Protein AF-A0A2V9LAM7-F1 (afdb_monomer)

Solvent-accessible surface area (backbone atoms only — not comparable to full-atom values): 2298 Å² total; per-residue (Å²): 120,81,45,75,47,77,28,47,82,47,74,66,39,46,51,53,47,48,56,52,38,53,58,40,43,75,72,72,38,52,64,44,82,42,74,47,88,128

pLDDT: mean 90.9, std 5.4, range [71.69, 95.44]

Secondary structure (DSSP, 8-state):
-EEEEEE-SSHHHHHHHHHHHHHHHHTT-EEEEEEPP-

Nearest PDB structures (foldseek):
  4mlq-assembly1_A  TM=7.159E-01  e=6.801E-03  Priestia megaterium
  5h6o-assembly1_A  TM=7.078E-01  e=1.351E-02  Vibrio cholerae
  3ecr-assembly2_B  TM=7.237E-01  e=1.302E-01  Homo sapiens
  7aak-assembly2_B  TM=7.077E-01  e=1.600E-01  Homo sapiens
  4yrj-assembly1_A-2  TM=6.812E-01  e=1.343E+00  Trypanosoma cruzi strain CL Brener

Foldseek 3Di:
DEAEAEFEPDPVRVVVSVVVCVVCVVVVHHYHYDHDYD

Sequence (38 aa):
MKIVVGSRGSKLALWQAGWVQDQLAAQGHEVEIKVIKT

Mean predicted aligned error: 3.48 Å

Radius of gyration: 9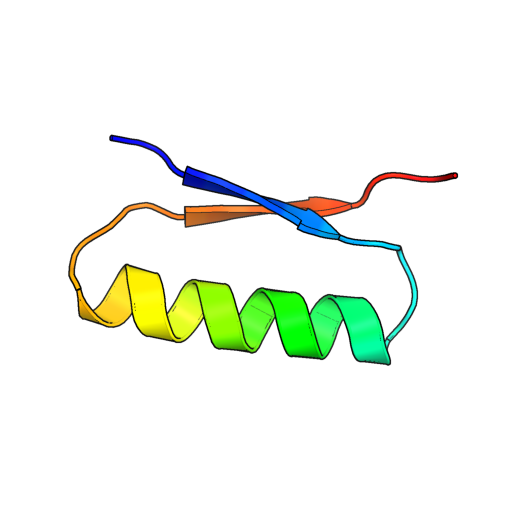.86 Å; Cα contacts (8 Å, |Δi|>4): 52; chains: 1; bounding box: 25×15×24 Å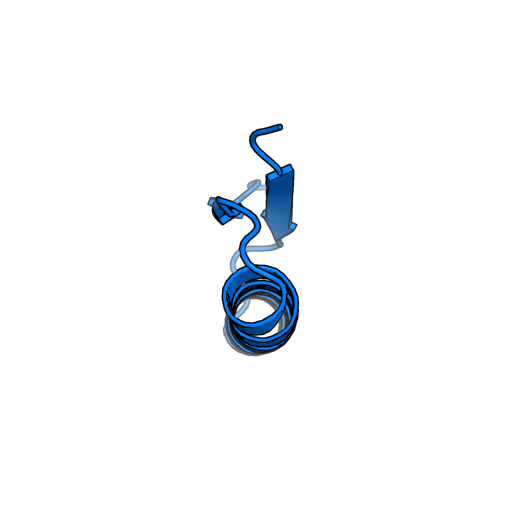

Structure (mmCIF, N/CA/C/O backbone):
data_AF-A0A2V9LAM7-F1
#
_entry.id   AF-A0A2V9LAM7-F1
#
loop_
_atom_site.group_PDB
_atom_site.id
_atom_site.type_symbol
_atom_site.label_atom_id
_atom_site.label_alt_id
_atom_site.label_comp_id
_atom_site.label_asym_id
_atom_site.label_entity_id
_atom_site.label_seq_id
_atom_site.pdbx_PDB_ins_code
_atom_site.Cartn_x
_atom_site.Cartn_y
_atom_site.Cartn_z
_atom_site.occupancy
_atom_site.B_iso_or_equiv
_atom_site.auth_seq_id
_atom_site.auth_comp_id
_atom_site.auth_asym_id
_atom_site.auth_atom_id
_atom_site.pdbx_PDB_model_num
ATOM 1 N N . MET A 1 1 ? 0.291 6.670 17.120 1.00 71.69 1 MET A N 1
ATOM 2 C CA . MET A 1 1 ? 1.647 6.357 16.609 1.00 71.69 1 MET A CA 1
ATOM 3 C C . MET A 1 1 ? 1.525 6.148 15.114 1.00 71.69 1 MET A C 1
ATOM 5 O O . MET A 1 1 ? 0.705 5.330 14.722 1.00 71.69 1 MET A O 1
ATOM 9 N N . LYS A 1 2 ? 2.274 6.902 14.307 1.00 81.62 2 LYS A N 1
ATOM 10 C CA . LYS A 1 2 ? 2.256 6.777 12.847 1.00 81.62 2 LYS A CA 1
ATOM 11 C C . LYS A 1 2 ? 3.355 5.804 12.420 1.00 81.62 2 LYS A C 1
ATOM 13 O O . LYS A 1 2 ? 4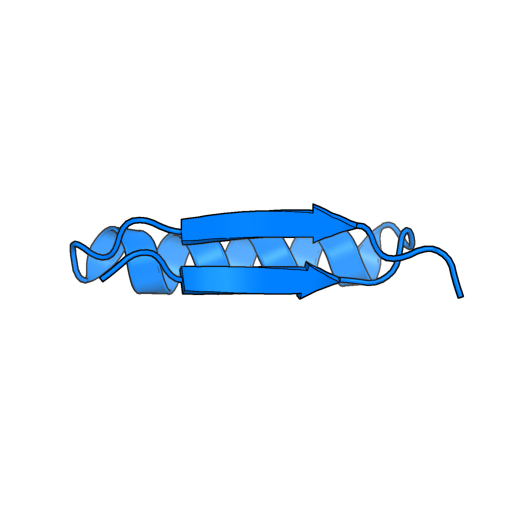.520 6.041 12.740 1.00 81.62 2 LYS A O 1
ATOM 18 N N . ILE A 1 3 ? 2.990 4.707 11.763 1.00 88.12 3 ILE A N 1
ATOM 19 C CA . ILE A 1 3 ? 3.931 3.666 11.327 1.00 88.12 3 ILE A CA 1
ATOM 20 C C . ILE A 1 3 ? 4.273 3.908 9.858 1.00 88.12 3 ILE A C 1
ATOM 22 O O . ILE A 1 3 ? 3.385 4.090 9.031 1.00 88.12 3 ILE A O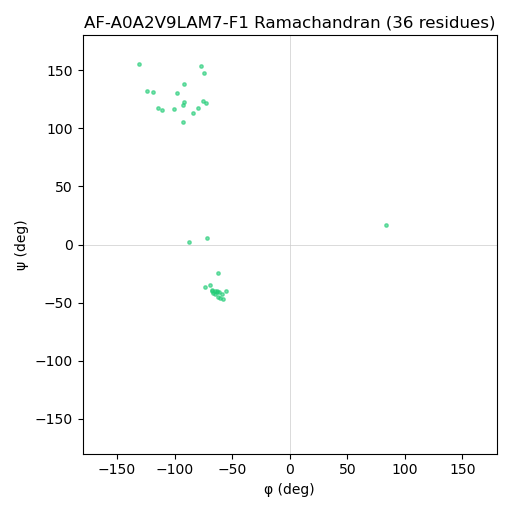 1
ATOM 26 N N . VAL A 1 4 ? 5.562 3.910 9.519 1.00 91.75 4 VAL A N 1
ATOM 27 C CA . VAL A 1 4 ? 6.015 4.064 8.131 1.00 91.75 4 VAL A CA 1
ATOM 28 C C . VAL A 1 4 ? 6.624 2.750 7.658 1.00 91.75 4 VAL A C 1
ATOM 30 O O . VAL A 1 4 ? 7.646 2.310 8.185 1.00 91.75 4 VAL A O 1
ATOM 33 N N . VAL A 1 5 ? 6.005 2.129 6.656 1.00 91.00 5 VAL A N 1
ATOM 34 C CA . VAL A 1 5 ? 6.477 0.890 6.029 1.00 91.00 5 VAL A CA 1
ATOM 35 C C . VAL A 1 5 ? 7.342 1.256 4.827 1.00 91.00 5 VAL A C 1
ATOM 37 O 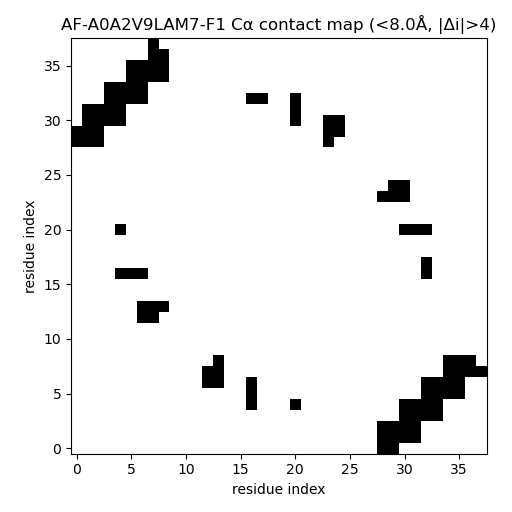O . VAL A 1 5 ? 6.847 1.684 3.784 1.00 91.00 5 VAL A O 1
ATOM 40 N N . GLY A 1 6 ? 8.657 1.104 4.976 1.00 92.62 6 GLY A N 1
ATOM 41 C CA . GLY A 1 6 ? 9.602 1.249 3.872 1.00 92.62 6 GLY A CA 1
ATOM 42 C C . GLY A 1 6 ? 9.557 0.027 2.955 1.00 92.62 6 GLY A C 1
ATOM 43 O O . GLY A 1 6 ? 9.777 -1.089 3.420 1.00 92.62 6 GLY A O 1
ATOM 44 N N . SER A 1 7 ? 9.302 0.221 1.660 1.00 93.38 7 SER A N 1
ATOM 45 C CA . SER A 1 7 ? 9.291 -0.873 0.679 1.00 93.38 7 SER A CA 1
ATOM 46 C C . SER A 1 7 ? 10.123 -0.558 -0.560 1.00 93.38 7 SER A C 1
ATOM 48 O O . SER A 1 7 ? 10.347 0.602 -0.908 1.00 93.38 7 SER A O 1
ATOM 50 N N . ARG A 1 8 ? 10.592 -1.607 -1.242 1.00 89.69 8 ARG A N 1
ATOM 51 C CA . ARG A 1 8 ? 11.265 -1.489 -2.544 1.00 89.69 8 ARG A CA 1
ATOM 52 C C . ARG A 1 8 ? 10.222 -1.249 -3.636 1.00 89.69 8 ARG A C 1
ATOM 54 O O . ARG A 1 8 ? 9.084 -1.685 -3.525 1.00 89.69 8 ARG A O 1
ATOM 61 N N . GLY A 1 9 ? 10.618 -0.610 -4.736 1.00 87.81 9 GLY A N 1
ATOM 62 C CA . GLY A 1 9 ? 9.704 -0.279 -5.841 1.00 87.81 9 GLY A CA 1
ATOM 63 C C . GLY A 1 9 ? 9.232 -1.460 -6.703 1.00 87.81 9 GLY A C 1
ATOM 64 O O . GLY A 1 9 ? 8.581 -1.240 -7.722 1.00 87.81 9 GLY A O 1
ATOM 65 N N . SER A 1 10 ? 9.572 -2.707 -6.357 1.00 93.12 10 SER A N 1
ATOM 66 C CA . SER A 1 10 ? 9.109 -3.869 -7.117 1.00 93.12 10 SER A CA 1
ATOM 67 C C . SER A 1 10 ? 7.629 -4.147 -6.837 1.00 93.12 10 SER A C 1
ATOM 69 O O . SER A 1 10 ? 7.143 -3.946 -5.725 1.00 93.12 10 SER A O 1
ATOM 71 N N . LYS A 1 11 ? 6.903 -4.656 -7.840 1.00 90.38 11 LYS A N 1
ATOM 72 C CA . LYS A 1 11 ? 5.462 -4.955 -7.718 1.00 90.38 11 LYS A CA 1
ATOM 73 C C . LYS A 1 11 ? 5.150 -5.893 -6.546 1.00 90.38 11 LYS A C 1
ATOM 75 O O . LYS A 1 11 ? 4.187 -5.663 -5.825 1.00 90.38 11 LYS A O 1
ATOM 80 N N . LEU A 1 12 ? 5.990 -6.909 -6.328 1.00 93.50 12 LEU A N 1
ATOM 81 C CA . LEU A 1 12 ? 5.838 -7.831 -5.202 1.00 93.50 12 LEU A CA 1
ATOM 82 C C . LEU A 1 12 ? 6.063 -7.131 -3.854 1.00 93.50 12 LEU A C 1
ATOM 84 O O . LEU A 1 12 ? 5.299 -7.357 -2.924 1.00 93.50 12 LEU A O 1
ATOM 88 N N . ALA A 1 13 ? 7.065 -6.255 -3.751 1.00 93.19 13 ALA A N 1
ATOM 89 C CA . ALA A 1 13 ? 7.358 -5.546 -2.509 1.00 93.19 13 ALA A CA 1
ATOM 90 C C . ALA A 1 13 ? 6.266 -4.523 -2.153 1.00 93.19 13 ALA A C 1
ATOM 92 O O . ALA A 1 13 ? 5.936 -4.358 -0.978 1.00 93.19 13 ALA A O 1
ATOM 93 N N . LEU A 1 14 ? 5.658 -3.872 -3.149 1.00 93.12 14 LEU A N 1
ATOM 94 C CA . LEU A 1 14 ? 4.487 -3.017 -2.937 1.00 93.12 14 LEU A CA 1
ATOM 95 C C . LEU A 1 14 ? 3.274 -3.823 -2.463 1.00 93.12 14 LEU A C 1
ATOM 97 O O . LEU A 1 14 ? 2.600 -3.401 -1.530 1.00 93.12 14 LEU A O 1
ATOM 101 N N . TRP A 1 15 ? 3.034 -4.998 -3.051 1.00 94.31 15 TRP A N 1
ATOM 102 C CA . TRP A 1 15 ? 1.956 -5.889 -2.613 1.00 94.31 15 TRP A CA 1
ATOM 103 C C . TRP A 1 15 ? 2.157 -6.358 -1.165 1.00 94.31 15 TRP A C 1
ATOM 105 O O . TRP A 1 15 ? 1.239 -6.271 -0.354 1.00 94.31 15 TRP A O 1
ATOM 115 N N . GLN A 1 16 ? 3.378 -6.771 -0.814 1.00 94.94 16 GLN A N 1
ATOM 116 C CA . GLN A 1 16 ? 3.729 -7.155 0.557 1.00 94.94 16 GLN A CA 1
ATOM 117 C C . GLN A 1 16 ? 3.551 -5.990 1.541 1.00 94.94 16 GLN A C 1
ATOM 119 O O . GLN A 1 16 ? 3.040 -6.189 2.639 1.00 94.94 16 GLN A O 1
ATOM 124 N N . ALA A 1 17 ? 3.935 -4.771 1.148 1.00 94.62 17 ALA A N 1
ATOM 125 C CA . ALA A 1 17 ? 3.770 -3.585 1.984 1.00 94.62 17 ALA A CA 1
ATOM 126 C C . ALA A 1 17 ? 2.294 -3.212 2.194 1.00 94.62 17 ALA A C 1
ATOM 128 O O . ALA A 1 17 ? 1.926 -2.862 3.312 1.00 94.62 17 ALA A O 1
ATOM 129 N N . GLY A 1 18 ? 1.459 -3.341 1.157 1.00 94.38 18 GLY A N 1
ATOM 130 C CA . GLY A 1 18 ? 0.005 -3.171 1.251 1.00 94.38 18 GLY A CA 1
ATOM 131 C C . GLY A 1 18 ? -0.630 -4.169 2.216 1.00 94.38 18 GLY A C 1
ATOM 132 O O . GLY A 1 18 ? -1.364 -3.777 3.112 1.00 94.38 18 GLY A O 1
ATOM 133 N N . TRP A 1 19 ? -0.247 -5.444 2.126 1.00 95.44 19 TRP A N 1
ATOM 134 C CA . TRP A 1 19 ? -0.744 -6.470 3.045 1.00 95.44 19 TRP A CA 1
ATOM 135 C C . TRP A 1 19 ? -0.422 -6.156 4.518 1.00 95.44 19 TRP A C 1
ATOM 137 O O . TRP A 1 19 ? -1.283 -6.293 5.385 1.00 95.44 19 TRP A O 1
ATOM 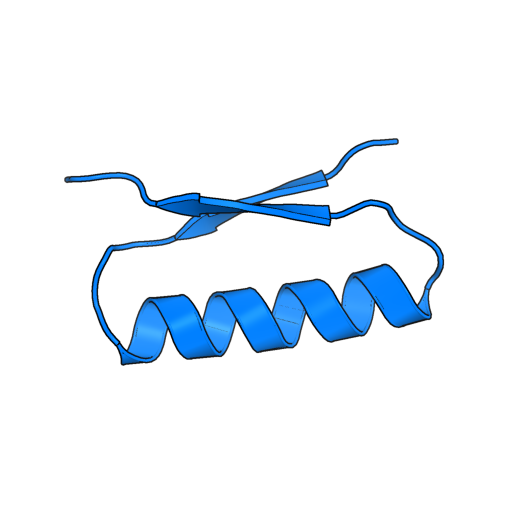147 N N . VAL A 1 20 ? 0.796 -5.682 4.811 1.00 93.94 20 VAL A N 1
ATOM 148 C CA . VAL A 1 20 ? 1.177 -5.256 6.172 1.00 93.94 20 VAL A CA 1
ATOM 149 C C . VAL A 1 20 ? 0.412 -4.001 6.600 1.00 93.94 20 VAL A C 1
ATOM 151 O O . VAL A 1 20 ? -0.012 -3.909 7.753 1.00 93.94 20 VAL A O 1
ATOM 154 N N . GLN A 1 21 ? 0.217 -3.046 5.685 1.00 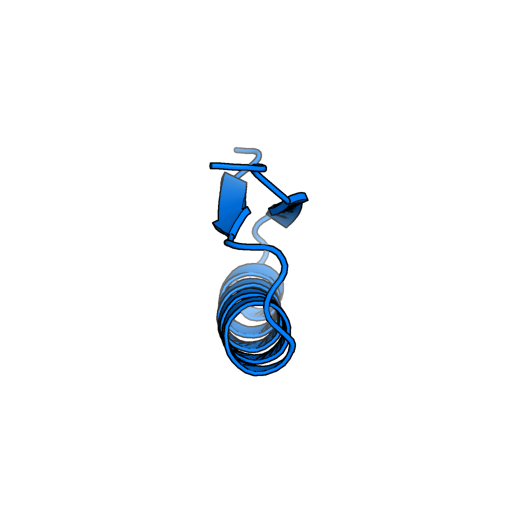93.81 21 GLN A N 1
ATOM 155 C CA . GLN A 1 21 ? -0.572 -1.841 5.938 1.00 93.81 21 GLN A CA 1
ATOM 156 C C . GLN A 1 21 ? -2.001 -2.200 6.354 1.00 93.81 21 GLN A C 1
ATOM 158 O O . GLN A 1 21 ? -2.466 -1.688 7.368 1.00 93.81 21 GLN A O 1
ATOM 163 N N . ASP A 1 22 ? -2.655 -3.114 5.637 1.00 94.25 22 ASP A N 1
ATOM 164 C CA . ASP A 1 22 ? -4.028 -3.537 5.923 1.00 94.25 22 ASP A CA 1
ATOM 165 C C . ASP A 1 22 ? -4.148 -4.210 7.296 1.00 94.25 22 ASP A C 1
ATOM 167 O O . ASP A 1 22 ? -5.078 -3.925 8.052 1.00 94.25 22 ASP A O 1
ATOM 171 N N . GLN A 1 23 ? -3.183 -5.059 7.668 1.00 94.69 23 GLN A N 1
ATOM 172 C CA . GLN A 1 23 ? -3.184 -5.696 8.989 1.00 94.69 23 GLN A CA 1
ATOM 173 C C . GLN A 1 23 ? -3.014 -4.692 10.131 1.00 94.69 23 GLN A C 1
ATOM 175 O O . GLN A 1 23 ? -3.672 -4.812 11.165 1.00 94.69 23 GLN A O 1
ATOM 180 N N . LEU A 1 24 ? -2.146 -3.697 9.955 1.00 92.19 24 LEU A N 1
ATOM 181 C CA . LEU A 1 24 ? -1.922 -2.660 10.960 1.00 92.19 24 LEU A CA 1
ATOM 182 C C . LEU A 1 24 ? -3.092 -1.668 11.019 1.00 92.19 24 LEU A C 1
ATOM 184 O O . LEU A 1 24 ? -3.490 -1.255 12.110 1.00 92.19 24 LEU A O 1
ATOM 188 N N . ALA A 1 25 ? -3.690 -1.339 9.874 1.00 91.69 25 ALA A N 1
ATOM 189 C CA . ALA A 1 25 ? -4.892 -0.516 9.797 1.00 91.69 25 ALA A CA 1
ATOM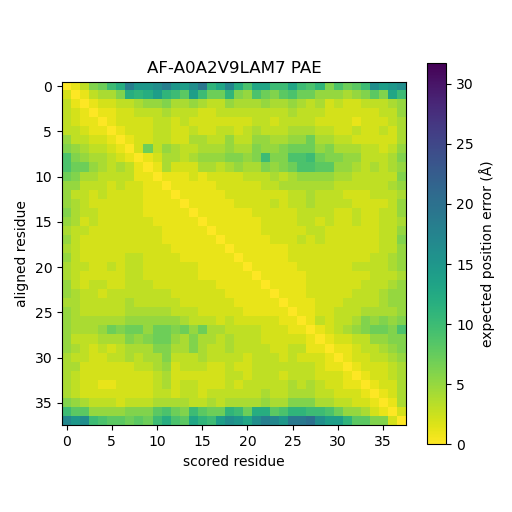 190 C C .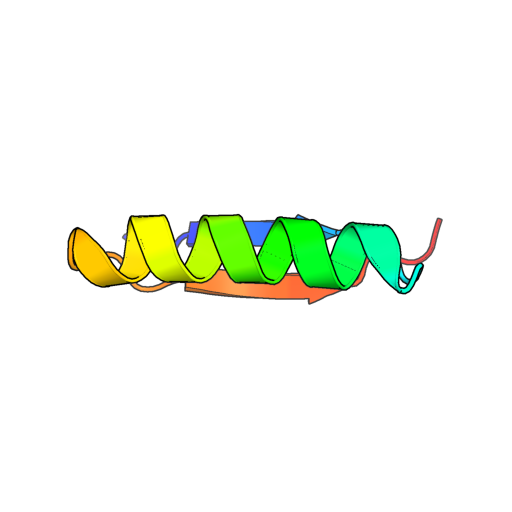 ALA A 1 25 ? -6.083 -1.201 10.484 1.00 91.69 25 ALA A C 1
ATOM 192 O O . ALA A 1 25 ? -6.809 -0.551 11.235 1.00 91.69 25 ALA A O 1
ATOM 193 N N . ALA A 1 26 ? -6.236 -2.521 10.322 1.00 93.50 26 ALA A N 1
ATOM 194 C CA . ALA A 1 26 ? -7.250 -3.310 11.025 1.00 93.50 26 ALA A CA 1
ATOM 195 C C . ALA A 1 26 ? -7.074 -3.294 12.557 1.00 93.50 26 ALA A C 1
ATOM 197 O O . ALA A 1 26 ? -8.045 -3.460 13.291 1.00 93.50 26 ALA A O 1
ATOM 198 N N . GLN A 1 27 ? -5.855 -3.053 13.047 1.00 91.81 27 GLN A N 1
ATOM 199 C CA . GLN A 1 27 ? -5.556 -2.876 14.473 1.00 91.81 27 GLN A CA 1
ATOM 200 C C . GLN A 1 27 ? -5.721 -1.419 14.950 1.00 91.81 27 GLN A C 1
ATOM 202 O O . GLN A 1 27 ? -5.486 -1.122 16.120 1.00 91.81 27 GLN A O 1
ATOM 207 N N . GLY A 1 28 ? -6.143 -0.502 14.070 1.00 91.56 28 GLY A N 1
ATOM 208 C CA . GLY A 1 28 ? -6.343 0.915 14.386 1.00 91.56 28 GLY A CA 1
ATOM 209 C C . GLY A 1 28 ? -5.068 1.759 14.324 1.00 91.56 28 GLY A C 1
ATOM 210 O O . GLY A 1 28 ? -5.030 2.860 14.877 1.00 91.56 28 GLY A O 1
ATOM 211 N N . HIS A 1 29 ? -4.010 1.262 13.677 1.00 91.69 29 HIS A N 1
ATOM 212 C CA . HIS A 1 29 ? -2.776 2.016 13.479 1.00 91.69 29 HIS A CA 1
ATOM 213 C C . HIS A 1 29 ? -2.784 2.777 12.155 1.00 91.69 29 HIS A C 1
ATOM 215 O O . HIS A 1 29 ? -3.164 2.262 11.108 1.00 91.69 29 HIS A O 1
ATOM 221 N N . GLU A 1 30 ? -2.305 4.016 12.198 1.00 90.81 30 GLU A N 1
ATOM 222 C CA . GLU A 1 30 ? -2.170 4.857 11.017 1.00 90.81 30 GLU A CA 1
ATOM 223 C C . GLU A 1 30 ? -0.844 4.528 10.318 1.00 90.81 30 GLU A C 1
ATOM 225 O O . GLU A 1 30 ? 0.235 4.732 10.889 1.00 90.81 30 GLU A O 1
ATOM 230 N N . VAL A 1 31 ? -0.925 3.963 9.108 1.00 92.88 31 VAL A N 1
ATOM 231 C CA . VAL A 1 31 ? 0.232 3.399 8.397 1.00 92.88 31 VAL A CA 1
ATOM 232 C C . VAL A 1 31 ? 0.416 4.017 7.016 1.00 92.88 31 VAL A C 1
ATOM 234 O O . VAL A 1 31 ? -0.523 4.092 6.225 1.00 92.88 31 VAL A O 1
ATOM 237 N N . GLU A 1 32 ? 1.651 4.413 6.710 1.00 93.12 32 GLU A N 1
ATOM 238 C CA . GLU A 1 32 ? 2.057 5.014 5.437 1.00 93.12 32 GLU A CA 1
ATOM 239 C C . GLU A 1 32 ? 3.115 4.146 4.739 1.00 93.12 32 GLU A C 1
ATOM 241 O O . GLU A 1 32 ? 4.110 3.757 5.354 1.00 93.12 32 GLU A O 1
ATOM 246 N N . ILE A 1 33 ? 2.930 3.857 3.447 1.00 92.06 33 ILE A N 1
ATOM 247 C CA . ILE A 1 33 ? 3.916 3.123 2.640 1.00 92.06 33 ILE A CA 1
ATOM 248 C C . ILE A 1 33 ? 4.857 4.118 1.961 1.00 92.06 33 ILE A C 1
ATOM 250 O O . ILE A 1 33 ? 4.422 4.958 1.173 1.00 92.06 33 ILE A O 1
ATOM 254 N N . LYS A 1 34 ? 6.163 3.982 2.207 1.00 94.00 34 LYS A N 1
ATOM 255 C CA . LYS A 1 34 ? 7.202 4.804 1.580 1.00 94.00 34 LYS A CA 1
ATOM 256 C C . LYS A 1 34 ? 8.090 3.952 0.684 1.00 94.00 34 LYS A C 1
ATOM 258 O O . LYS A 1 34 ? 8.781 3.048 1.150 1.00 94.00 34 LYS A O 1
ATOM 263 N N . VAL A 1 35 ? 8.096 4.257 -0.612 1.00 91.94 35 VAL A N 1
ATOM 264 C CA . VAL A 1 35 ? 8.952 3.559 -1.576 1.00 91.94 35 VAL A CA 1
ATOM 265 C C . VAL A 1 35 ? 10.366 4.119 -1.501 1.00 91.94 35 VAL A C 1
ATOM 267 O O . VAL A 1 35 ? 10.592 5.295 -1.783 1.00 91.94 35 VAL A O 1
ATOM 270 N N . ILE A 1 36 ? 11.322 3.272 -1.134 1.00 92.38 36 ILE A N 1
ATOM 271 C CA . ILE A 1 36 ? 12.739 3.622 -1.061 1.00 92.38 36 ILE A CA 1
ATOM 272 C C . ILE A 1 36 ? 13.410 3.087 -2.326 1.00 92.38 36 ILE A C 1
ATOM 274 O O . ILE A 1 36 ? 13.432 1.877 -2.572 1.00 92.38 36 ILE A O 1
ATOM 278 N N . LYS A 1 37 ? 13.939 3.999 -3.151 1.00 81.38 37 LYS A N 1
ATOM 279 C CA . LYS A 1 37 ? 14.850 3.634 -4.240 1.00 81.38 37 LYS A CA 1
ATOM 280 C C . LYS A 1 37 ? 16.187 3.254 -3.621 1.00 81.38 37 LYS A C 1
ATOM 282 O O . LYS A 1 37 ? 16.761 4.046 -2.878 1.00 81.38 37 LYS A O 1
ATOM 287 N N . THR A 1 38 ? 16.610 2.029 -3.893 1.00 71.94 38 THR A N 1
ATOM 288 C CA . THR A 1 38 ? 17.960 1.541 -3.601 1.00 71.94 38 THR A CA 1
ATOM 289 C C . THR A 1 38 ? 18.797 1.650 -4.861 1.00 71.94 38 THR A C 1
ATOM 291 O O . THR A 1 38 ? 18.195 1.514 -5.953 1.00 71.94 38 THR A O 1
#